Protein AF-A0A4Q3HWY9-F1 (afdb_monomer_lite)

Secondary structure (DSSP, 8-state):
----EETTEEPTT--EEE--SS----TT-EEEEEHHHHHHHHHH----SEEEEEPTT--GGGGGGGGGGEEEEEE--SSTT-THHHHHHHIIIIIS----

pLDDT: mean 81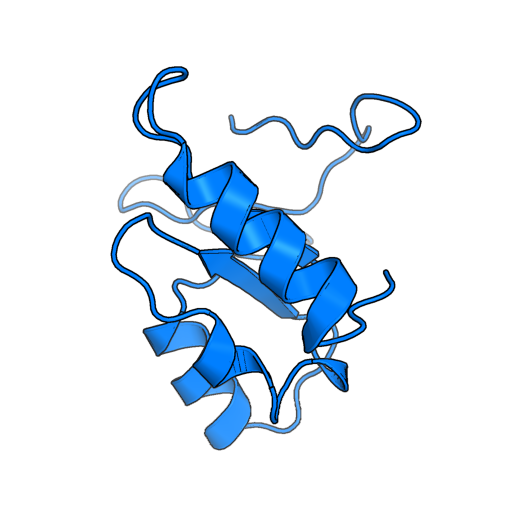.25, std 10.33, range [54.53, 94.12]

Structure (mmCIF, N/CA/C/O backbone):
data_AF-A0A4Q3HWY9-F1
#
_entry.id   AF-A0A4Q3HWY9-F1
#
loop_
_atom_site.group_PDB
_atom_site.id
_atom_site.type_symbol
_atom_site.label_atom_id
_atom_site.label_alt_id
_atom_site.label_comp_id
_atom_site.label_asym_id
_atom_site.label_entity_id
_atom_site.label_seq_id
_atom_site.pdbx_PDB_ins_code
_atom_site.Cartn_x
_atom_site.Cartn_y
_atom_site.Cartn_z
_atom_site.occupancy
_atom_site.B_iso_or_equiv
_atom_site.auth_seq_id
_atom_site.auth_comp_id
_atom_site.auth_asym_id
_atom_site.auth_atom_id
_atom_site.pdbx_PDB_model_num
ATOM 1 N N . MET A 1 1 ? 3.430 16.128 -7.106 1.00 54.53 1 MET A N 1
ATOM 2 C CA . MET A 1 1 ? 2.114 15.486 -6.899 1.00 54.53 1 MET A CA 1
ATOM 3 C C . MET A 1 1 ? 2.129 14.137 -7.588 1.00 54.53 1 MET A C 1
ATOM 5 O O . MET A 1 1 ? 2.291 14.101 -8.806 1.00 54.53 1 MET A O 1
ATOM 9 N N . ALA A 1 2 ? 2.044 13.051 -6.818 1.00 58.81 2 ALA A N 1
ATOM 10 C CA . ALA A 1 2 ? 1.806 11.727 -7.381 1.00 58.81 2 ALA A CA 1
ATOM 11 C C . ALA A 1 2 ? 0.432 11.739 -8.069 1.00 58.81 2 ALA A C 1
ATOM 13 O O . ALA A 1 2 ? -0.500 12.353 -7.560 1.00 58.81 2 ALA A O 1
ATOM 14 N N . LYS A 1 3 ? 0.328 11.145 -9.258 1.00 61.91 3 LYS A N 1
ATOM 15 C CA . LYS A 1 3 ? -0.943 11.007 -9.976 1.00 61.91 3 LYS A CA 1
ATOM 16 C C . LYS A 1 3 ? -1.305 9.535 -9.994 1.00 61.91 3 LYS A C 1
ATOM 18 O O . LYS A 1 3 ? -0.559 8.745 -10.570 1.00 61.91 3 LYS A O 1
ATOM 23 N N . ILE A 1 4 ? -2.435 9.179 -9.394 1.00 66.75 4 ILE A N 1
ATOM 24 C CA . ILE A 1 4 ? -2.928 7.807 -9.437 1.00 66.75 4 ILE A CA 1
ATOM 25 C C . ILE A 1 4 ? -3.583 7.543 -10.790 1.00 66.75 4 ILE A C 1
ATOM 27 O O . ILE A 1 4 ? -4.474 8.269 -11.241 1.00 66.75 4 ILE A O 1
ATOM 31 N N . TRP A 1 5 ? -3.123 6.476 -11.433 1.00 58.97 5 TRP A N 1
ATOM 32 C CA . TRP A 1 5 ? -3.689 5.947 -12.662 1.00 58.97 5 TRP A CA 1
ATOM 33 C C . TRP A 1 5 ? -4.371 4.610 -12.362 1.00 58.97 5 TRP A C 1
ATOM 35 O O . TRP A 1 5 ? -3.765 3.720 -11.766 1.00 58.97 5 TRP A O 1
ATOM 45 N N . ARG A 1 6 ? -5.641 4.487 -12.751 1.00 66.88 6 ARG A N 1
ATOM 46 C CA . ARG A 1 6 ? -6.429 3.247 -12.714 1.00 66.88 6 ARG A CA 1
ATOM 47 C C . ARG A 1 6 ? -6.701 2.778 -14.144 1.00 66.88 6 ARG A C 1
ATOM 49 O O . ARG A 1 6 ? -6.442 3.506 -15.097 1.00 66.88 6 ARG A O 1
ATOM 56 N N . GLU A 1 7 ? -7.285 1.591 -14.294 1.00 62.25 7 GLU A N 1
ATOM 57 C CA . GLU A 1 7 ? -7.662 1.025 -15.602 1.00 62.25 7 GLU A CA 1
ATOM 58 C C . GLU A 1 7 ? -8.525 1.982 -16.449 1.00 62.25 7 GLU A C 1
ATOM 60 O O . GLU A 1 7 ? -8.402 2.025 -17.670 1.00 62.25 7 GLU A O 1
ATOM 65 N N . THR A 1 8 ? -9.352 2.807 -15.800 1.00 65.94 8 THR A N 1
ATOM 66 C CA . THR A 1 8 ? -10.233 3.792 -16.444 1.00 65.94 8 THR A CA 1
ATOM 67 C C . THR A 1 8 ? -9.584 5.161 -16.689 1.00 65.94 8 THR A C 1
ATOM 69 O O . THR A 1 8 ? -10.230 6.047 -17.248 1.00 65.94 8 THR A O 1
ATOM 72 N N . GLY A 1 9 ? -8.315 5.349 -16.309 1.00 71.31 9 GLY A N 1
ATOM 73 C CA . GLY A 1 9 ? -7.561 6.593 -16.478 1.00 71.31 9 GLY A CA 1
ATOM 74 C C . GLY A 1 9 ? -7.097 7.227 -15.164 1.00 71.31 9 GLY A C 1
ATOM 75 O O . GLY A 1 9 ? -7.052 6.590 -14.111 1.00 71.31 9 GLY A O 1
ATOM 76 N N . PHE A 1 10 ? -6.708 8.503 -15.232 1.00 71.31 10 PHE A N 1
ATOM 77 C CA . PHE A 1 10 ? -6.312 9.266 -14.046 1.00 71.31 10 PHE A CA 1
ATOM 78 C C . PHE A 1 10 ? -7.513 9.532 -13.141 1.00 71.31 10 PHE A C 1
ATOM 80 O O . PHE A 1 10 ? -8.577 9.937 -13.612 1.00 71.31 10 PHE A O 1
ATOM 87 N N . VAL A 1 11 ? -7.324 9.351 -11.836 1.00 72.12 11 VAL A N 1
ATOM 88 C CA . VAL A 1 11 ? -8.354 9.664 -10.842 1.00 72.12 11 VAL A CA 1
ATOM 89 C C . VAL A 1 11 ? -8.440 11.185 -10.675 1.00 72.12 11 VAL A C 1
ATOM 91 O O . VAL A 1 11 ? -7.446 11.840 -10.363 1.00 72.12 11 VAL A O 1
ATOM 94 N N . ALA A 1 12 ? -9.622 11.760 -10.913 1.00 65.81 12 ALA A N 1
ATOM 95 C CA . ALA A 1 12 ? -9.900 13.166 -10.619 1.00 65.81 12 ALA A CA 1
ATOM 96 C C . ALA A 1 12 ? -10.205 13.338 -9.120 1.00 65.81 12 ALA A C 1
ATOM 98 O O . ALA A 1 12 ? -10.897 12.499 -8.550 1.00 65.81 12 ALA A O 1
ATOM 99 N N . ASN A 1 13 ? -9.727 14.428 -8.507 1.00 70.31 13 ASN A N 1
ATOM 100 C CA . ASN A 1 13 ? -9.857 14.703 -7.064 1.00 70.31 13 ASN A CA 1
ATOM 101 C C . ASN A 1 13 ? -9.337 13.558 -6.184 1.00 70.31 13 ASN A C 1
ATOM 103 O O . ASN A 1 13 ? -10.025 13.084 -5.286 1.00 70.31 13 ASN A O 1
ATOM 107 N N . ASP A 1 14 ? -8.126 13.099 -6.484 1.00 76.81 14 ASP A N 1
ATOM 108 C CA . ASP A 1 14 ? -7.464 12.041 -5.736 1.00 76.81 14 ASP A CA 1
ATOM 109 C C . ASP A 1 14 ? -7.193 12.477 -4.280 1.00 76.81 14 ASP A C 1
ATOM 111 O O . ASP A 1 14 ? -6.423 13.422 -4.075 1.00 76.81 14 ASP A O 1
ATOM 115 N N . PRO A 1 15 ? -7.817 11.835 -3.269 1.00 85.25 15 PRO A N 1
ATOM 116 C CA . PRO A 1 15 ? -7.589 12.189 -1.874 1.00 85.25 15 PRO A CA 1
ATOM 117 C C . PRO A 1 15 ? -6.252 11.647 -1.356 1.00 85.25 15 PRO A C 1
ATOM 119 O O . PRO A 1 15 ? -5.852 12.008 -0.252 1.00 85.25 15 PRO A O 1
ATOM 122 N N . TRP A 1 16 ? -5.570 10.768 -2.097 1.00 88.00 16 TRP A N 1
ATOM 123 C CA . TRP A 1 16 ? -4.403 10.049 -1.600 1.00 88.00 16 TRP A CA 1
ATOM 124 C C . TRP A 1 16 ? -3.117 10.868 -1.703 1.00 88.00 16 TRP A C 1
ATOM 126 O O . TRP A 1 16 ? -2.760 11.391 -2.760 1.00 88.00 16 TRP A O 1
ATOM 136 N N . VAL A 1 17 ? -2.379 10.937 -0.596 1.00 87.00 17 VAL A N 1
ATOM 137 C CA . VAL A 1 17 ? -1.128 11.696 -0.497 1.00 87.00 17 VAL A CA 1
ATOM 138 C C . VAL A 1 17 ? -0.012 10.790 0.001 1.00 87.00 17 VAL A C 1
ATOM 140 O O . VAL A 1 17 ? -0.159 10.102 1.006 1.00 87.00 17 VAL A O 1
ATOM 143 N N . ILE A 1 18 ? 1.121 10.796 -0.701 1.00 86.38 18 ILE A N 1
ATOM 144 C CA . ILE A 1 18 ? 2.365 10.222 -0.180 1.00 86.38 18 ILE A CA 1
ATOM 145 C C . ILE A 1 18 ? 2.959 11.261 0.762 1.00 86.38 18 ILE A C 1
ATOM 147 O O . ILE A 1 18 ? 3.371 12.329 0.301 1.00 86.38 18 ILE A O 1
ATOM 151 N N . GLU A 1 19 ? 2.965 10.967 2.059 1.00 82.00 19 GLU A N 1
ATOM 152 C CA . GLU A 1 19 ? 3.526 11.886 3.043 1.00 82.00 19 GLU A CA 1
ATOM 153 C C . GLU A 1 19 ? 5.055 11.941 2.931 1.00 82.00 19 GLU A C 1
ATOM 155 O O . GLU A 1 19 ? 5.737 10.930 2.746 1.00 82.00 19 GLU A O 1
ATOM 160 N N . THR A 1 20 ? 5.595 13.150 3.025 1.00 77.44 20 THR A N 1
ATOM 161 C CA . THR A 1 20 ? 7.027 13.449 3.091 1.00 77.44 20 THR A CA 1
ATOM 162 C C . THR A 1 20 ? 7.270 14.441 4.228 1.00 77.44 20 THR A C 1
ATOM 164 O O . THR A 1 20 ? 6.329 14.933 4.849 1.00 77.44 20 THR A O 1
ATOM 167 N N . GLU A 1 21 ? 8.528 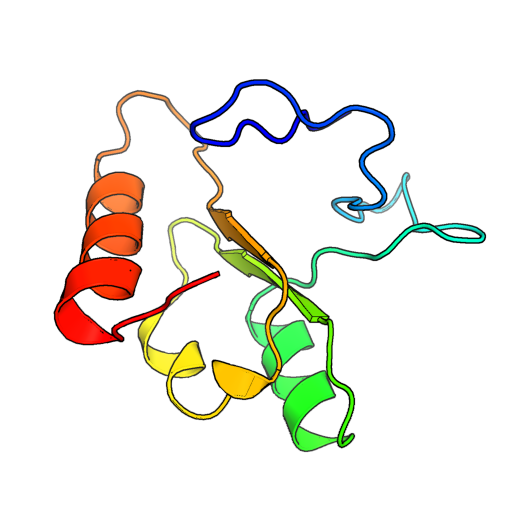14.781 4.514 1.00 75.44 21 GLU A N 1
ATOM 168 C CA . GLU A 1 21 ? 8.835 15.806 5.527 1.00 75.44 21 GLU A CA 1
ATOM 169 C C . GLU A 1 21 ? 8.167 17.162 5.227 1.00 75.44 21 GLU A C 1
ATOM 171 O O . GLU A 1 21 ? 7.843 17.911 6.147 1.00 75.44 21 GLU A O 1
ATOM 176 N N . GLU A 1 22 ? 7.911 17.448 3.948 1.00 74.38 22 GLU A N 1
ATOM 177 C CA . GLU A 1 22 ? 7.323 18.703 3.469 1.00 74.38 22 GLU A CA 1
ATOM 178 C C . GLU A 1 22 ? 5.818 18.604 3.172 1.00 74.38 22 GLU A C 1
ATOM 180 O O . GLU A 1 22 ? 5.144 19.630 3.091 1.00 74.38 22 GLU A O 1
ATOM 185 N N . ILE A 1 23 ? 5.280 17.393 2.987 1.00 78.06 23 ILE A N 1
ATOM 186 C CA . ILE A 1 23 ? 3.894 17.166 2.561 1.00 78.06 23 ILE A CA 1
ATOM 187 C C . ILE A 1 23 ? 3.221 16.221 3.549 1.00 78.06 23 ILE A C 1
ATOM 189 O O . ILE A 1 23 ? 3.594 15.057 3.651 1.00 78.06 23 ILE A O 1
ATOM 193 N N . LYS A 1 24 ? 2.182 16.703 4.227 1.00 80.62 24 LYS A N 1
ATOM 194 C CA . LYS A 1 24 ? 1.314 15.887 5.084 1.00 80.62 24 LYS A CA 1
ATOM 195 C C . LYS A 1 24 ? -0.108 15.918 4.552 1.00 80.62 24 LYS A C 1
ATOM 197 O O . LYS A 1 24 ? -0.492 16.885 3.896 1.00 80.62 24 LYS A O 1
ATOM 202 N N . ALA A 1 25 ? -0.870 14.861 4.806 1.00 82.00 25 ALA A N 1
ATOM 203 C CA . ALA A 1 25 ? -2.283 14.853 4.464 1.00 82.00 25 ALA A CA 1
ATOM 204 C C . ALA A 1 25 ? -3.037 15.880 5.332 1.00 82.00 25 ALA A C 1
ATOM 206 O O . ALA A 1 25 ? -2.932 15.867 6.559 1.00 82.00 25 ALA A O 1
ATOM 207 N N . GLU A 1 26 ? -3.807 16.765 4.699 1.00 81.56 26 GLU A N 1
ATOM 208 C CA . GLU A 1 26 ? -4.633 17.775 5.365 1.00 81.56 26 GLU A CA 1
ATOM 209 C C . GLU A 1 26 ? -6.117 17.641 4.982 1.00 81.56 26 GLU A C 1
ATOM 211 O O . GLU A 1 26 ? -6.474 17.283 3.857 1.00 81.56 26 GLU A O 1
ATOM 216 N N . GLY A 1 27 ? -7.011 17.969 5.921 1.00 83.31 27 GLY A N 1
ATOM 217 C CA . GLY A 1 27 ? -8.457 17.977 5.685 1.00 83.31 27 GLY A CA 1
ATOM 218 C C . GLY A 1 27 ? -9.015 16.596 5.326 1.00 83.31 27 GLY A C 1
ATOM 219 O O . GLY A 1 27 ? -8.994 15.687 6.150 1.00 83.31 27 GLY A O 1
ATOM 220 N N . GLU A 1 28 ? -9.545 16.457 4.108 1.00 81.06 28 GLU A N 1
ATOM 221 C CA . GLU A 1 28 ? -10.131 15.210 3.583 1.00 81.06 28 GLU A CA 1
ATOM 222 C C . GLU A 1 28 ? -9.106 14.292 2.889 1.00 81.06 28 GLU A C 1
ATOM 224 O O . GLU A 1 28 ? -9.469 13.238 2.361 1.00 81.06 28 GLU A O 1
ATOM 229 N N . GLN A 1 29 ? -7.826 14.676 2.865 1.00 86.19 29 GLN A N 1
ATOM 230 C CA . GLN A 1 29 ? -6.773 13.857 2.273 1.00 86.19 29 GLN A CA 1
ATOM 231 C C . GLN A 1 29 ? -6.486 12.614 3.123 1.00 86.19 29 GLN A C 1
ATOM 233 O O . GLN A 1 29 ? -6.488 12.655 4.354 1.00 86.19 29 GLN A O 1
ATOM 238 N N . LYS A 1 30 ? -6.196 11.499 2.452 1.00 88.44 30 LYS A N 1
ATOM 239 C CA . LYS A 1 30 ? -5.836 10.223 3.067 1.00 88.44 30 LYS A CA 1
ATOM 240 C C . LYS A 1 30 ? -4.351 9.929 2.826 1.00 88.44 30 LYS A C 1
ATOM 242 O O . LYS A 1 30 ? -3.925 9.886 1.668 1.00 88.44 30 LYS A O 1
ATOM 247 N N . PRO A 1 31 ? -3.547 9.694 3.873 1.00 90.81 31 PRO A N 1
ATOM 248 C CA . PRO A 1 31 ? -2.143 9.362 3.689 1.00 90.81 31 PRO A CA 1
ATOM 249 C C . PRO A 1 31 ? -1.975 7.926 3.176 1.00 90.81 31 PRO A C 1
ATOM 251 O O . PRO A 1 31 ? -2.685 7.005 3.588 1.00 90.81 31 PRO A O 1
ATOM 254 N N . LEU A 1 32 ? -1.005 7.740 2.286 1.00 90.94 32 LEU A N 1
ATOM 255 C CA . LEU A 1 32 ? -0.455 6.440 1.924 1.00 90.94 32 LEU A CA 1
ATOM 256 C C . LEU A 1 32 ? 0.654 6.090 2.914 1.00 90.94 32 LEU A C 1
ATOM 258 O O . LEU A 1 32 ? 1.726 6.692 2.889 1.00 90.94 32 LEU A O 1
ATOM 262 N N . LEU A 1 33 ? 0.392 5.108 3.770 1.00 92.38 33 LEU A N 1
ATOM 263 C CA . LEU A 1 33 ? 1.323 4.704 4.816 1.00 92.38 33 LEU A CA 1
ATOM 264 C C . LEU A 1 33 ? 2.394 3.763 4.248 1.00 92.38 33 LEU A C 1
ATOM 266 O O . LEU A 1 33 ? 2.048 2.842 3.503 1.00 92.38 33 LEU A O 1
ATOM 270 N N . PRO A 1 34 ? 3.679 3.916 4.605 1.00 92.62 34 PRO A N 1
ATOM 271 C CA . PRO A 1 34 ? 4.674 2.873 4.375 1.00 92.62 34 PRO A CA 1
ATOM 272 C C . PRO A 1 34 ? 4.229 1.537 4.987 1.00 92.62 34 PRO A C 1
ATOM 274 O O . PRO A 1 34 ? 3.537 1.527 6.004 1.00 92.62 34 PRO A O 1
ATOM 277 N N . LEU A 1 35 ? 4.659 0.403 4.418 1.00 92.94 35 LEU A N 1
ATOM 278 C CA . LEU A 1 35 ? 4.221 -0.929 4.867 1.00 92.94 35 LEU A CA 1
ATOM 279 C C . LEU A 1 35 ? 4.343 -1.142 6.388 1.00 92.94 35 LEU A C 1
ATOM 281 O O . LEU A 1 35 ? 3.435 -1.697 6.999 1.00 92.94 35 LEU A O 1
ATOM 285 N N . ALA A 1 36 ? 5.444 -0.701 7.001 1.00 92.75 36 ALA A N 1
ATOM 286 C CA . ALA A 1 36 ? 5.655 -0.844 8.442 1.00 92.75 36 ALA A CA 1
ATOM 287 C C . ALA A 1 36 ? 4.609 -0.067 9.263 1.00 92.75 36 ALA A C 1
ATOM 289 O O . ALA A 1 36 ? 3.952 -0.646 10.122 1.00 92.75 36 ALA A O 1
ATOM 290 N N . GLU A 1 37 ? 4.398 1.209 8.939 1.00 93.12 37 GLU A N 1
ATOM 291 C CA . GLU A 1 37 ? 3.422 2.073 9.617 1.00 93.12 37 GLU A CA 1
ATOM 292 C C . GLU A 1 37 ? 1.982 1.607 9.379 1.00 93.12 37 GLU A C 1
ATOM 294 O O . GLU A 1 37 ? 1.133 1.689 10.267 1.00 93.12 37 GLU A O 1
ATOM 299 N N . PHE A 1 38 ? 1.701 1.074 8.186 1.00 94.12 38 PHE A N 1
ATOM 300 C CA . PHE A 1 38 ? 0.419 0.452 7.884 1.00 94.12 38 PHE A CA 1
ATOM 301 C C . PHE A 1 38 ? 0.139 -0.732 8.819 1.00 94.12 38 PHE A C 1
ATOM 303 O O . PHE A 1 38 ? -0.954 -0.812 9.378 1.00 94.12 38 PHE A O 1
ATOM 310 N N . ILE A 1 39 ? 1.112 -1.634 9.000 1.00 93.75 39 ILE A N 1
ATOM 311 C CA . ILE A 1 39 ? 0.966 -2.804 9.877 1.00 93.75 39 ILE A CA 1
ATOM 312 C C . ILE A 1 39 ? 0.784 -2.356 11.327 1.00 93.75 39 ILE A C 1
ATOM 314 O O . ILE A 1 39 ? -0.163 -2.797 11.970 1.00 93.75 39 ILE A O 1
ATOM 318 N N . GLU A 1 40 ? 1.616 -1.435 11.819 1.00 94.06 40 GLU A N 1
ATOM 319 C CA . GLU A 1 40 ? 1.485 -0.904 13.182 1.00 94.06 40 GLU A CA 1
ATOM 320 C C . GLU A 1 40 ? 0.097 -0.303 13.424 1.00 94.06 40 GLU A C 1
ATOM 322 O O . GLU A 1 40 ? -0.542 -0.587 14.438 1.00 94.06 40 GLU A O 1
ATOM 327 N N . LYS A 1 41 ? -0.419 0.480 12.469 1.00 92.31 41 LYS A N 1
ATOM 328 C CA . LYS A 1 41 ? -1.763 1.055 12.566 1.00 92.31 41 LYS A CA 1
ATOM 329 C C . LYS A 1 41 ? -2.852 -0.015 12.510 1.00 92.31 41 LYS A C 1
ATOM 331 O O . LYS A 1 41 ? -3.802 0.051 13.284 1.00 92.31 41 LYS A O 1
ATOM 336 N N . ALA A 1 42 ? -2.716 -1.005 11.630 1.00 90.94 42 ALA A N 1
ATOM 337 C CA . ALA A 1 42 ? -3.665 -2.107 11.522 1.00 90.94 42 ALA A CA 1
ATOM 338 C C . ALA A 1 42 ? -3.669 -3.010 12.771 1.00 90.94 42 ALA A C 1
ATOM 340 O O . ALA A 1 42 ? -4.700 -3.582 13.111 1.00 90.94 42 ALA A O 1
ATOM 341 N N . GLU A 1 43 ? -2.552 -3.129 13.481 1.00 92.31 43 GLU A N 1
ATOM 342 C CA . GLU A 1 43 ? -2.486 -3.868 14.745 1.00 92.31 43 GLU A CA 1
ATOM 343 C C . GLU A 1 43 ? -3.009 -3.042 15.927 1.00 92.31 43 GLU A C 1
ATOM 345 O O . GLU A 1 43 ? -3.661 -3.583 16.822 1.00 92.31 43 GLU A O 1
ATOM 350 N N . ALA A 1 44 ? -2.762 -1.730 15.927 1.00 93.06 44 ALA A N 1
ATOM 351 C CA . ALA A 1 44 ? -3.162 -0.831 17.007 1.00 93.06 44 ALA A CA 1
ATOM 352 C C . ALA A 1 44 ? -4.640 -0.406 16.955 1.00 93.06 44 ALA A C 1
ATOM 354 O O . ALA A 1 44 ? -5.204 -0.028 17.985 1.00 93.06 44 ALA A O 1
ATOM 355 N N . SER A 1 45 ? -5.276 -0.437 15.781 1.00 90.50 45 SER A N 1
ATOM 356 C CA . SER A 1 45 ? -6.672 -0.032 15.595 1.00 90.50 45 SER A CA 1
ATOM 357 C C . SER A 1 45 ? -7.464 -1.040 14.760 1.00 90.50 45 SER A C 1
ATOM 359 O O . SER A 1 45 ? -6.929 -2.013 14.238 1.00 90.50 45 SER A O 1
ATOM 361 N N . ASN A 1 46 ? -8.775 -0.819 14.635 1.00 86.94 46 ASN A N 1
ATOM 362 C CA . ASN A 1 46 ? -9.644 -1.548 13.704 1.00 86.94 46 ASN A CA 1
ATOM 363 C C . ASN A 1 46 ? -10.031 -0.681 12.497 1.00 86.94 46 ASN A C 1
ATOM 365 O O . ASN A 1 46 ? -11.095 -0.878 11.909 1.00 86.94 46 ASN A O 1
ATOM 369 N N . ASP A 1 47 ? -9.189 0.295 12.147 1.00 88.62 47 ASP A N 1
ATOM 370 C CA . ASP A 1 47 ? -9.468 1.200 11.037 1.00 88.62 47 ASP A CA 1
ATOM 371 C C . ASP A 1 47 ? -9.514 0.445 9.703 1.00 88.62 47 ASP A C 1
ATOM 373 O O . ASP A 1 47 ? -8.739 -0.481 9.442 1.00 88.62 47 ASP A O 1
ATOM 377 N N . VAL A 1 48 ? -10.430 0.881 8.843 1.00 89.62 48 VAL A N 1
ATOM 378 C CA . VAL A 1 48 ? -10.608 0.415 7.464 1.00 89.62 48 VAL A CA 1
ATOM 379 C C . VAL A 1 48 ? -10.526 1.612 6.521 1.00 89.62 48 VAL A C 1
ATOM 381 O O . VAL A 1 48 ? -10.620 2.759 6.959 1.00 89.62 48 VAL A O 1
ATOM 384 N N . GLY A 1 49 ? -10.367 1.363 5.224 1.00 88.88 49 GLY A N 1
ATOM 385 C CA . GLY A 1 49 ? -10.210 2.444 4.250 1.00 88.88 49 GLY A CA 1
ATOM 386 C C . GLY A 1 49 ? -8.790 3.011 4.219 1.00 88.88 49 GLY A C 1
ATOM 387 O O . GLY A 1 49 ? -8.590 4.192 3.942 1.00 88.88 49 GLY A O 1
ATOM 388 N N . LEU A 1 50 ? -7.804 2.188 4.583 1.00 91.69 50 LEU A N 1
ATOM 389 C CA . LEU A 1 50 ? -6.404 2.580 4.681 1.00 91.69 50 LEU A CA 1
ATOM 390 C C . LEU A 1 50 ? -5.704 2.459 3.324 1.00 91.69 50 LEU A C 1
ATOM 392 O O . LEU A 1 50 ? -6.024 1.589 2.512 1.00 91.69 50 LEU A O 1
ATOM 396 N N . GLY A 1 51 ? -4.721 3.323 3.100 1.00 91.88 51 GLY A N 1
ATOM 397 C CA . GLY A 1 51 ? -3.850 3.273 1.935 1.00 91.88 51 GLY A CA 1
ATOM 398 C C . GLY A 1 51 ? -2.444 2.852 2.333 1.00 91.88 51 GLY A C 1
ATOM 399 O O . GLY A 1 51 ? -1.929 3.313 3.352 1.00 91.88 51 GLY A O 1
ATOM 400 N N . VAL A 1 52 ? -1.818 2.000 1.526 1.00 92.81 52 VAL A N 1
ATOM 401 C CA . VAL A 1 52 ? -0.443 1.542 1.751 1.00 92.81 52 VAL A CA 1
ATOM 402 C C . VAL A 1 52 ? 0.435 1.827 0.538 1.00 92.81 52 VAL A C 1
ATOM 404 O O . VAL A 1 52 ? 0.023 1.612 -0.603 1.00 92.81 52 VAL A O 1
ATOM 407 N N . LEU A 1 53 ? 1.650 2.307 0.788 1.00 91.69 53 LEU A N 1
ATOM 408 C CA . LEU A 1 53 ? 2.716 2.455 -0.193 1.00 91.69 53 LEU A CA 1
ATOM 409 C C . LEU A 1 53 ? 3.735 1.326 -0.020 1.00 91.69 53 LEU A C 1
ATOM 411 O O . LEU A 1 53 ? 4.368 1.193 1.025 1.00 91.69 53 LEU A O 1
ATOM 415 N N . ILE A 1 54 ? 3.911 0.547 -1.0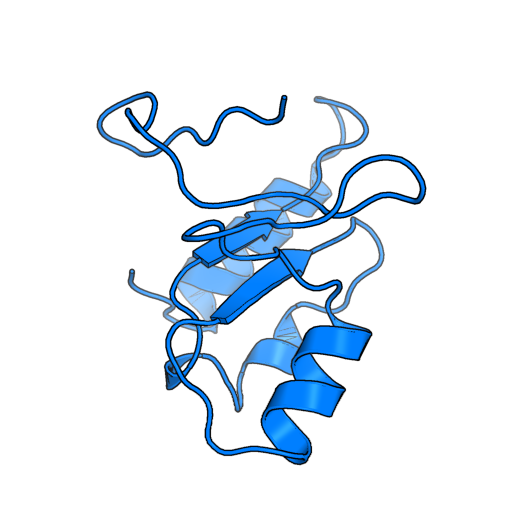81 1.00 89.75 54 ILE A N 1
ATOM 416 C CA . ILE A 1 54 ? 4.858 -0.560 -1.171 1.00 89.75 54 ILE A CA 1
ATOM 417 C C . ILE A 1 54 ? 6.115 -0.096 -1.885 1.00 89.75 54 ILE A C 1
ATOM 419 O O . ILE A 1 54 ? 6.089 0.221 -3.077 1.00 89.75 54 ILE A O 1
ATOM 423 N N . LYS A 1 55 ? 7.229 -0.111 -1.162 1.00 87.06 55 LYS A N 1
ATOM 424 C CA . LYS A 1 55 ? 8.557 0.180 -1.691 1.00 87.06 55 LYS A CA 1
ATOM 425 C C . LYS A 1 55 ? 9.174 -1.060 -2.350 1.00 87.06 55 LYS A C 1
ATOM 427 O O . LYS A 1 55 ? 8.763 -2.191 -2.091 1.00 87.06 55 LYS A O 1
ATOM 432 N N . PRO A 1 56 ? 10.215 -0.896 -3.181 1.00 81.88 56 PRO A N 1
ATOM 433 C CA . PRO A 1 56 ? 10.826 -2.012 -3.909 1.00 81.88 56 PRO A CA 1
ATOM 434 C C . PRO A 1 56 ? 11.443 -3.112 -3.038 1.00 81.88 56 PRO A C 1
ATOM 436 O O . PRO A 1 56 ? 11.663 -4.212 -3.539 1.00 81.88 56 PRO A O 1
ATOM 439 N N . ALA A 1 57 ? 11.785 -2.799 -1.787 1.00 84.69 57 ALA A N 1
ATOM 440 C CA . ALA A 1 57 ? 12.380 -3.728 -0.828 1.00 84.69 57 ALA A CA 1
ATOM 441 C C . ALA A 1 57 ? 11.348 -4.351 0.128 1.00 84.69 57 ALA A C 1
ATOM 443 O O . ALA A 1 57 ? 11.718 -5.173 0.967 1.00 84.69 57 ALA A O 1
ATOM 444 N N . ASP A 1 58 ? 10.080 -3.951 0.023 1.00 88.62 58 ASP A N 1
ATOM 445 C CA . ASP A 1 58 ? 9.036 -4.396 0.933 1.00 88.62 58 ASP A CA 1
ATOM 446 C C . ASP A 1 58 ? 8.555 -5.806 0.592 1.00 88.62 58 ASP A C 1
ATOM 448 O O . ASP A 1 58 ? 8.409 -6.188 -0.570 1.00 88.62 58 ASP A O 1
ATOM 452 N N . ASP A 1 59 ? 8.251 -6.573 1.636 1.00 87.69 59 ASP A N 1
ATOM 453 C CA . ASP A 1 59 ? 7.625 -7.882 1.509 1.00 87.69 59 ASP A CA 1
ATOM 454 C C . ASP A 1 59 ? 6.100 -7.743 1.538 1.00 87.69 59 ASP A C 1
ATOM 456 O O . ASP A 1 59 ? 5.473 -7.673 2.598 1.00 87.69 59 ASP A O 1
ATOM 460 N N . VAL A 1 60 ? 5.504 -7.717 0.347 1.00 86.50 60 VAL A N 1
ATOM 461 C CA . VAL A 1 60 ? 4.059 -7.537 0.134 1.00 86.50 60 VAL A CA 1
ATOM 462 C C . VAL A 1 60 ? 3.215 -8.641 0.775 1.00 86.50 60 VAL A C 1
ATOM 464 O O . VAL A 1 60 ? 2.053 -8.400 1.102 1.00 86.50 60 VAL A O 1
ATOM 467 N N . SER A 1 61 ? 3.773 -9.836 1.002 1.00 87.25 61 SER A N 1
ATOM 468 C CA . SER A 1 61 ? 3.031 -10.943 1.625 1.00 87.25 61 SER A CA 1
ATOM 469 C C . SER A 1 61 ? 2.529 -10.601 3.031 1.00 87.25 61 SER A C 1
ATOM 471 O O . SER A 1 61 ? 1.487 -11.090 3.457 1.00 87.25 61 SER A O 1
ATOM 473 N N . LYS A 1 62 ? 3.189 -9.662 3.719 1.00 90.75 62 LYS A N 1
ATOM 474 C CA . LYS A 1 62 ? 2.785 -9.187 5.048 1.00 90.75 62 LYS A CA 1
ATOM 475 C C . LYS A 1 62 ? 1.436 -8.465 5.072 1.00 90.75 62 LYS A C 1
ATOM 477 O O . LYS A 1 62 ? 0.876 -8.285 6.148 1.00 90.75 62 LYS A O 1
ATOM 482 N N . LEU A 1 63 ? 0.902 -8.061 3.918 1.00 89.88 63 LEU A N 1
ATOM 483 C CA . LEU A 1 63 ? -0.436 -7.475 3.825 1.00 89.88 63 LEU A CA 1
ATOM 484 C C . LEU A 1 63 ? -1.560 -8.505 3.929 1.00 89.88 63 LEU A C 1
ATOM 486 O O . LEU A 1 63 ? -2.696 -8.105 4.166 1.00 89.88 63 LEU A O 1
ATOM 490 N N . GLU A 1 64 ? -1.275 -9.797 3.738 1.00 89.12 64 GLU A N 1
ATOM 491 C CA . GLU A 1 64 ? -2.282 -10.862 3.652 1.00 89.12 64 GLU A CA 1
ATOM 492 C C . GLU A 1 64 ? -3.327 -10.831 4.789 1.00 89.12 64 GLU A C 1
ATOM 494 O O . GLU A 1 64 ? -4.522 -10.883 4.486 1.00 89.12 64 GLU A O 1
ATOM 499 N N . PRO A 1 65 ? -2.957 -10.622 6.070 1.00 92.38 65 PRO A N 1
ATOM 500 C CA . PRO A 1 65 ? -3.930 -10.551 7.163 1.00 92.38 65 PRO A CA 1
ATOM 501 C C . PRO A 1 65 ? -4.803 -9.288 7.148 1.00 92.38 65 PRO A C 1
ATOM 503 O O . PRO A 1 65 ? -5.817 -9.236 7.841 1.00 92.38 65 PRO A O 1
ATOM 506 N N . TYR A 1 66 ? -4.413 -8.261 6.393 1.00 92.62 66 TYR A N 1
ATOM 507 C CA . TYR A 1 66 ? -4.958 -6.904 6.467 1.00 92.62 66 TYR A CA 1
ATOM 508 C C . TYR A 1 66 ? -5.659 -6.455 5.182 1.00 92.62 66 TYR A C 1
ATOM 510 O O . TYR A 1 66 ? -6.193 -5.348 5.149 1.00 92.62 66 TYR A O 1
ATOM 518 N N . LEU A 1 67 ? -5.702 -7.295 4.139 1.00 87.69 67 LEU A N 1
ATOM 519 C CA . LEU A 1 67 ? -6.248 -6.944 2.819 1.00 87.69 67 LEU A CA 1
ATOM 520 C C . LEU A 1 67 ? -7.659 -6.344 2.887 1.00 87.69 67 LEU A C 1
ATOM 522 O O . LEU A 1 67 ? -7.961 -5.411 2.153 1.00 87.69 67 LEU A O 1
ATOM 526 N N . TYR A 1 68 ? -8.502 -6.823 3.808 1.00 87.62 68 TYR A N 1
ATOM 527 C CA . TYR A 1 68 ? -9.874 -6.332 3.994 1.00 87.62 68 TYR A CA 1
ATOM 528 C C . TYR A 1 68 ? -9.971 -4.883 4.501 1.00 87.62 68 TYR A C 1
ATOM 530 O O . TYR A 1 68 ? -11.052 -4.299 4.486 1.00 87.62 68 TYR A O 1
ATOM 538 N N . ARG A 1 69 ? -8.865 -4.308 4.984 1.00 90.69 69 ARG A N 1
ATOM 539 C CA . ARG A 1 69 ? -8.791 -2.933 5.496 1.00 90.69 69 ARG A CA 1
ATOM 540 C C . ARG A 1 69 ? -8.292 -1.941 4.451 1.00 90.69 69 ARG A C 1
ATOM 542 O O . ARG A 1 69 ? -8.384 -0.735 4.681 1.00 90.69 69 ARG A O 1
ATOM 549 N N . ILE A 1 70 ? -7.740 -2.437 3.344 1.00 90.31 70 ILE A N 1
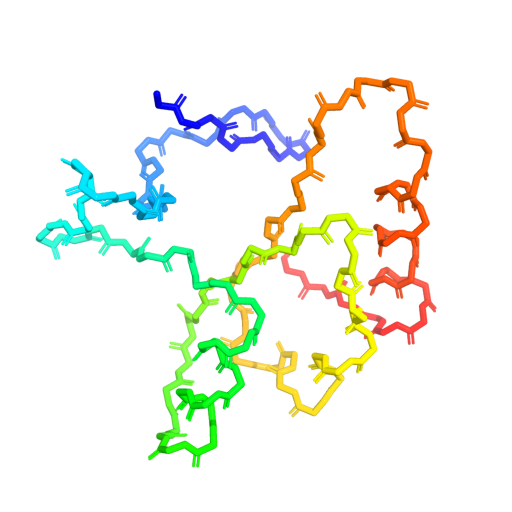ATOM 550 C CA . ILE A 1 70 ? -7.029 -1.633 2.355 1.00 90.31 70 ILE A CA 1
ATOM 551 C C . ILE A 1 70 ? -8.002 -1.144 1.284 1.00 90.31 70 ILE A C 1
ATOM 553 O O . ILE A 1 70 ? -8.680 -1.937 0.642 1.00 90.31 70 ILE A O 1
ATOM 557 N N . GLU A 1 71 ? -8.030 0.169 1.070 1.00 90.06 71 GLU A N 1
ATOM 558 C CA . GLU A 1 71 ? -8.761 0.826 -0.024 1.00 90.06 71 GLU A CA 1
ATOM 559 C C . GLU A 1 71 ? -7.834 1.191 -1.186 1.00 90.06 71 GLU A C 1
ATOM 561 O O . GLU A 1 71 ? -8.287 1.429 -2.305 1.00 90.06 71 GLU A O 1
ATOM 566 N N . LEU A 1 72 ? -6.521 1.248 -0.956 1.00 88.19 72 LEU A N 1
ATOM 567 C CA . LEU A 1 72 ? -5.553 1.508 -2.011 1.00 88.19 72 LEU A CA 1
ATOM 568 C C . LEU A 1 72 ? -4.190 0.893 -1.689 1.00 88.19 72 LEU A C 1
ATOM 570 O O . LEU A 1 72 ? -3.610 1.152 -0.638 1.00 88.19 72 LEU A O 1
ATOM 574 N N . VAL A 1 73 ? -3.644 0.152 -2.653 1.00 87.31 73 VAL A N 1
ATOM 575 C CA . VAL A 1 73 ? -2.234 -0.251 -2.663 1.00 87.31 73 VAL A CA 1
ATOM 576 C C . VAL A 1 73 ? -1.521 0.547 -3.747 1.00 87.31 73 VAL A C 1
ATOM 578 O O . VAL A 1 73 ? -1.785 0.367 -4.936 1.00 87.31 73 VAL A O 1
ATOM 581 N N . ALA A 1 74 ? -0.614 1.426 -3.339 1.00 87.25 74 ALA A N 1
ATOM 582 C CA . ALA A 1 74 ? 0.334 2.084 -4.222 1.00 87.25 74 ALA A CA 1
ATOM 583 C C . ALA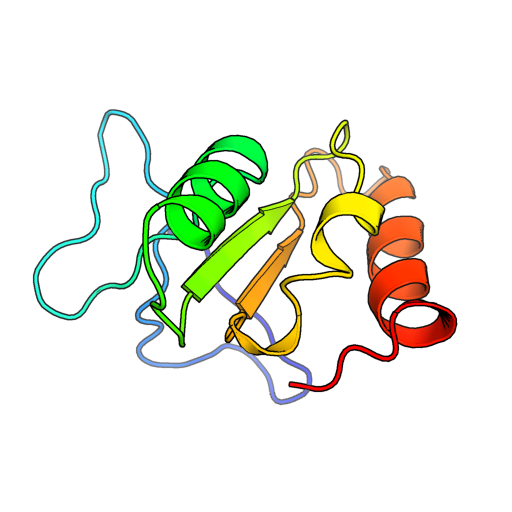 A 1 74 ? 1.645 1.289 -4.229 1.00 87.25 74 ALA A C 1
ATOM 585 O O . ALA A 1 74 ? 2.113 0.849 -3.184 1.00 87.25 74 ALA A O 1
ATOM 586 N N . VAL A 1 75 ? 2.254 1.110 -5.399 1.00 83.88 75 VAL A N 1
ATOM 587 C CA . VAL A 1 75 ? 3.572 0.475 -5.532 1.00 83.88 75 VAL A CA 1
ATOM 588 C C . VAL A 1 75 ? 4.532 1.511 -6.098 1.00 83.88 75 VAL A C 1
ATOM 590 O O . VAL A 1 75 ? 4.224 2.160 -7.096 1.00 83.88 75 VAL A O 1
ATOM 593 N N . GLU A 1 76 ? 5.674 1.694 -5.447 1.00 81.94 76 GLU A N 1
ATOM 594 C CA . GLU A 1 76 ? 6.703 2.638 -5.864 1.00 81.94 76 GLU A CA 1
ATOM 595 C C . GLU A 1 76 ? 7.605 2.026 -6.945 1.00 81.94 76 GLU A C 1
ATOM 597 O O . GLU A 1 76 ? 8.104 0.906 -6.812 1.00 81.94 76 GLU A O 1
ATOM 602 N N . PHE A 1 77 ? 7.842 2.795 -8.010 1.00 73.06 77 PHE A N 1
ATOM 603 C CA . PHE A 1 77 ? 8.708 2.427 -9.130 1.00 73.06 77 PHE A CA 1
ATOM 604 C C . PHE A 1 77 ? 9.861 3.440 -9.220 1.00 73.06 77 PHE A C 1
ATOM 606 O O . PHE A 1 77 ? 9.700 4.481 -9.859 1.00 73.06 77 PHE A O 1
ATOM 613 N N . PRO A 1 78 ? 11.030 3.179 -8.605 1.00 71.06 78 PRO A N 1
ATOM 614 C CA . PRO A 1 78 ? 12.159 4.114 -8.648 1.00 71.06 78 PRO A CA 1
ATOM 615 C C . PRO A 1 78 ? 12.732 4.272 -10.064 1.00 71.06 78 PRO A C 1
ATOM 617 O O . PRO A 1 78 ? 13.266 5.323 -10.409 1.00 71.06 78 PRO A O 1
ATOM 620 N N . ALA A 1 79 ? 12.603 3.238 -10.900 1.00 68.69 79 ALA A N 1
ATOM 621 C CA . ALA A 1 79 ? 12.942 3.270 -12.313 1.00 68.69 79 ALA A CA 1
ATOM 622 C C . ALA A 1 79 ? 11.943 2.426 -13.112 1.00 68.69 79 ALA A C 1
ATOM 624 O O . ALA A 1 79 ? 11.537 1.352 -12.674 1.00 68.69 79 ALA A O 1
ATOM 625 N N . PHE A 1 80 ? 11.597 2.875 -14.321 1.00 59.22 80 PHE A N 1
ATOM 626 C CA . PHE A 1 80 ? 10.702 2.139 -15.225 1.00 59.22 80 PHE A CA 1
ATOM 627 C C . PHE A 1 80 ? 11.251 0.750 -15.618 1.00 59.22 80 PHE A C 1
ATOM 629 O O . PHE A 1 80 ? 10.493 -0.143 -15.978 1.00 59.22 80 PHE A O 1
ATOM 636 N N . SER A 1 81 ? 12.569 0.553 -15.523 1.00 60.75 81 SER A N 1
ATOM 637 C CA . SER A 1 81 ? 13.253 -0.718 -15.786 1.00 60.75 81 SER A CA 1
ATOM 638 C C . SER A 1 81 ? 13.244 -1.700 -14.606 1.00 60.75 81 SER A C 1
ATOM 640 O O . SER A 1 81 ? 13.778 -2.803 -14.735 1.00 60.75 81 SER A O 1
ATOM 642 N N . ASP A 1 82 ? 12.663 -1.338 -13.459 1.00 64.94 82 ASP A N 1
ATOM 643 C CA . ASP A 1 82 ? 12.634 -2.195 -12.276 1.00 64.94 82 ASP A CA 1
ATOM 644 C C . ASP A 1 82 ? 11.437 -3.161 -12.314 1.00 64.94 82 ASP A C 1
ATOM 646 O O . ASP A 1 82 ? 10.314 -2.840 -11.923 1.00 64.94 82 ASP A O 1
ATOM 650 N N . GLY A 1 83 ? 11.672 -4.380 -12.809 1.00 65.94 83 GLY A N 1
ATOM 651 C CA . GLY A 1 83 ? 10.634 -5.404 -12.978 1.00 65.94 83 GLY A CA 1
ATOM 652 C C . GLY A 1 83 ? 9.998 -5.921 -11.678 1.00 65.94 83 GLY A C 1
ATOM 653 O O . GLY A 1 83 ? 8.989 -6.625 -11.740 1.00 65.94 83 GLY A O 1
ATOM 654 N N . ARG A 1 84 ? 10.534 -5.582 -10.493 1.00 70.94 84 ARG A N 1
ATOM 655 C CA . ARG A 1 84 ? 10.008 -6.073 -9.202 1.00 70.94 84 ARG A CA 1
ATOM 656 C C . ARG A 1 84 ? 8.578 -5.629 -8.930 1.00 70.94 84 ARG A C 1
ATOM 658 O O . ARG A 1 84 ? 7.798 -6.384 -8.360 1.00 70.94 84 ARG A O 1
ATOM 665 N N . ALA A 1 85 ? 8.199 -4.447 -9.388 1.00 67.19 85 ALA A N 1
ATOM 666 C CA . ALA A 1 85 ? 6.851 -3.954 -9.168 1.00 67.19 85 ALA A CA 1
ATOM 667 C C . ALA A 1 85 ? 5.798 -4.684 -10.031 1.00 67.19 85 ALA A C 1
ATOM 669 O O . ALA A 1 85 ? 4.654 -4.832 -9.603 1.00 67.19 85 ALA A O 1
ATOM 670 N N . PHE A 1 86 ? 6.190 -5.260 -11.177 1.00 71.81 86 PHE A N 1
ATOM 671 C CA . PHE A 1 86 ? 5.337 -6.209 -11.904 1.00 71.81 86 PHE A CA 1
ATOM 672 C C . PHE A 1 86 ? 5.140 -7.505 -11.103 1.00 71.81 86 PHE A C 1
ATOM 674 O O . PHE A 1 86 ? 4.027 -8.033 -11.042 1.00 71.81 86 PHE A O 1
ATOM 681 N N . SER A 1 87 ? 6.187 -7.986 -10.422 1.00 77.31 87 SER A N 1
ATOM 682 C CA . SER A 1 87 ? 6.091 -9.132 -9.507 1.00 77.31 87 SER A CA 1
ATOM 683 C C . SER A 1 87 ? 5.192 -8.835 -8.304 1.00 77.31 87 SER A C 1
ATOM 685 O O . SER A 1 87 ? 4.366 -9.673 -7.958 1.00 77.31 87 SER A O 1
ATOM 687 N N . HIS A 1 88 ? 5.282 -7.641 -7.707 1.00 76.25 88 HIS A N 1
ATOM 688 C CA . HIS A 1 88 ? 4.386 -7.214 -6.625 1.00 76.25 88 HIS A CA 1
ATOM 689 C C . HIS A 1 88 ? 2.927 -7.143 -7.086 1.00 76.25 88 HIS A C 1
ATOM 691 O O . HIS A 1 88 ? 2.055 -7.720 -6.439 1.00 76.25 88 HIS A O 1
ATOM 697 N N . ALA A 1 89 ? 2.659 -6.517 -8.236 1.00 77.69 89 ALA A N 1
ATOM 698 C CA . ALA A 1 89 ? 1.313 -6.458 -8.804 1.00 77.69 89 ALA A CA 1
ATOM 699 C C . ALA A 1 89 ? 0.752 -7.855 -9.130 1.00 77.69 89 ALA A C 1
ATOM 701 O O . ALA A 1 89 ? -0.429 -8.116 -8.903 1.00 77.69 89 ALA A O 1
ATOM 702 N N . SER A 1 90 ? 1.597 -8.764 -9.629 1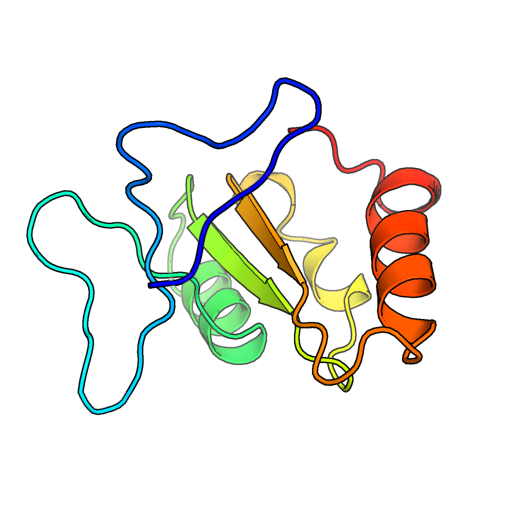.00 80.06 90 SER A N 1
ATOM 703 C CA . SER A 1 90 ? 1.208 -10.153 -9.907 1.00 80.06 90 SER A CA 1
ATOM 704 C C . SER A 1 90 ? 0.935 -10.934 -8.619 1.00 80.06 90 SER A C 1
ATOM 706 O O . SER A 1 90 ? -0.061 -11.639 -8.537 1.00 80.06 90 SER A O 1
ATOM 708 N N . LEU A 1 91 ? 1.748 -10.764 -7.570 1.00 80.75 91 LEU A N 1
ATOM 709 C CA . LEU A 1 91 ? 1.504 -11.384 -6.261 1.00 80.75 91 LEU A CA 1
ATOM 710 C C . LEU A 1 91 ? 0.185 -10.913 -5.637 1.00 80.75 91 LEU A C 1
ATOM 712 O O . LEU A 1 91 ? -0.594 -11.745 -5.172 1.00 80.75 91 LEU A O 1
ATOM 716 N N . LEU A 1 92 ? -0.083 -9.604 -5.672 1.00 80.69 92 LEU A N 1
ATOM 717 C CA . LEU A 1 92 ? -1.325 -9.017 -5.161 1.00 80.69 92 LEU A CA 1
ATOM 718 C C . LEU A 1 92 ? -2.557 -9.600 -5.861 1.00 80.69 92 LEU A C 1
ATOM 720 O O . LEU A 1 92 ? -3.520 -9.983 -5.199 1.00 80.69 92 LEU A O 1
ATOM 724 N N . ARG A 1 93 ? -2.517 -9.701 -7.193 1.00 81.94 93 ARG A N 1
ATOM 725 C CA . ARG A 1 93 ? -3.648 -10.194 -7.986 1.00 81.94 93 ARG A CA 1
ATOM 726 C C . ARG A 1 93 ? -3.815 -11.708 -7.898 1.00 81.94 93 ARG A C 1
ATOM 728 O O . ARG A 1 93 ? -4.918 -12.187 -7.655 1.00 81.94 93 ARG A O 1
ATOM 735 N N . ASP A 1 94 ? -2.731 -12.448 -8.105 1.00 81.94 94 ASP A N 1
ATOM 736 C CA . ASP A 1 94 ? -2.807 -13.876 -8.421 1.00 81.94 94 ASP A CA 1
ATOM 737 C C . ASP A 1 94 ? -2.688 -14.753 -7.174 1.00 81.94 94 ASP A C 1
ATOM 739 O O . ASP A 1 94 ? -3.266 -15.837 -7.130 1.00 81.94 94 ASP A O 1
ATOM 743 N N . ARG A 1 95 ? -1.944 -14.302 -6.153 1.00 78.56 95 ARG A N 1
ATOM 744 C CA . ARG A 1 95 ? -1.774 -15.058 -4.901 1.00 78.56 95 ARG A CA 1
ATOM 745 C C . ARG A 1 95 ? -2.635 -14.529 -3.774 1.00 78.56 95 ARG A C 1
ATOM 747 O O . ARG A 1 95 ? -3.257 -15.316 -3.076 1.00 78.56 95 ARG A O 1
ATOM 754 N N . LEU A 1 96 ? -2.668 -13.211 -3.617 1.00 78.44 96 LEU A N 1
ATOM 755 C CA . LEU A 1 96 ? -3.406 -12.566 -2.534 1.00 78.44 96 LEU A CA 1
ATOM 756 C C . LEU A 1 96 ? -4.863 -12.268 -2.906 1.00 78.44 96 LEU A C 1
ATOM 758 O O . LEU A 1 96 ? -5.625 -11.816 -2.058 1.00 78.44 96 LEU A O 1
ATOM 762 N N . ALA A 1 97 ? -5.256 -12.528 -4.160 1.00 79.62 97 ALA A N 1
ATOM 763 C CA . ALA A 1 97 ? -6.609 -12.320 -4.672 1.00 79.62 97 ALA A CA 1
ATOM 764 C C . ALA A 1 97 ? -7.178 -10.925 -4.351 1.00 79.62 97 ALA A C 1
ATOM 766 O O . ALA A 1 97 ? -8.392 -10.767 -4.193 1.00 79.62 97 ALA A O 1
ATOM 767 N N . TYR A 1 98 ? -6.308 -9.914 -4.260 1.00 74.12 98 TYR A N 1
ATOM 768 C CA . TYR A 1 98 ? -6.709 -8.551 -3.956 1.00 74.12 98 TYR A CA 1
ATOM 769 C C . TYR A 1 98 ? -7.614 -8.024 -5.072 1.00 74.12 98 TYR A C 1
ATOM 771 O O . TYR A 1 98 ? -7.257 -8.052 -6.254 1.00 74.12 98 TYR A O 1
ATOM 779 N N . LYS A 1 99 ? -8.800 -7.556 -4.685 1.00 71.44 99 LYS A N 1
ATOM 780 C CA . LYS A 1 99 ? -9.802 -6.959 -5.569 1.00 71.44 99 LYS A CA 1
ATOM 781 C C . LYS A 1 99 ? -10.264 -5.658 -4.933 1.00 71.44 99 LYS A C 1
ATOM 783 O O . LYS A 1 99 ? -10.736 -5.680 -3.800 1.00 71.44 99 LYS A O 1
ATOM 788 N N . ASN A 1 100 ? -10.104 -4.563 -5.663 1.00 59.69 100 ASN A N 1
ATOM 789 C CA . ASN A 1 100 ? -10.457 -3.208 -5.255 1.00 59.69 100 ASN A CA 1
ATOM 790 C C . ASN A 1 100 ? -11.158 -2.500 -6.406 1.00 59.69 100 ASN A C 1
ATOM 792 O O . ASN A 1 100 ? -10.676 -2.687 -7.548 1.00 59.69 100 ASN A O 1
#

Sequence (100 aa):
MAKIWRETGFVANDPWVIETEEIKAEGEQKPLLPLAEFIEKAEASNDVGLGVLIKPADDVSKLEPYLYRIELVAVEFPAFSDGRAFSHASLLRDRLAYKN

Foldseek 3Di:
DDWDADPVGTDDPQLEDDDDPVDDRDDSHAYADEPVVVVVDVVVDVAAQHHHEAELPDDLVVCLVPLRRYPYYHYDDPDPPPCSVVVSVCCCCPVSVRDD

Radius of gyration: 13.4 Å; chains: 1; bounding box: 24×34×34 Å